Protein AF-A0A1N7L4G7-F1 (afdb_monomer)

Secondary structure (DSSP, 8-state):
-------------------------------------EEEEEEEEESS-SS--EEEEEEEE-GGG-SHHHHHHHHHHHHHHTTEEEEEEEEEE-GGGTGGGHHHHGGGBS--

Radius of gyration: 35.92 Å; Cα contacts (8 Å, |Δi|>4): 157; chains: 1; bounding box: 82×57×94 Å

Solvent-accessible surface area (backbone atoms only — not comparable to full-atom values): 7087 Å² total; per-residue (Å²): 132,89,78,90,87,90,80,86,88,78,88,80,78,87,78,84,89,87,75,86,75,83,79,79,77,81,75,78,78,79,70,79,77,80,72,70,58,20,34,36,34,34,35,32,32,56,59,91,55,100,60,94,45,73,49,44,29,32,26,74,43,58,56,94,25,67,40,55,69,46,34,43,69,58,46,37,64,47,32,45,77,71,44,26,42,68,73,45,60,77,48,59,41,49,71,89,58,47,73,84,44,39,76,75,14,49,94,32,45,66,65,96

Nearest PDB structures (foldseek):
  8fzt-assembly1_E  TM=3.752E-01  e=6.251E-01  Streptococcus pyogenes
  2nyt-assembly1_C  TM=4.600E-01  e=9.499E+00  Homo sapiens
  7pub-assembly1_DU  TM=4.272E-01  e=9.499E+00  Trypanosoma brucei brucei
  2rpz-assembly1_A  TM=3.035E-01  e=6.973E+00  Mus musculus

pLDDT: mean 84.11, std 18.38, range [40.53, 98.81]

Foldseek 3Di:
DDDDDDDDDDDDDDDPDDCPPDPPDPPPPPDPPPQQWKKWKFKKFAADDPDTDIAIAMATDHPVQQDFVSVCVVVQVVQVVVRIGTDGTPHMDTPVPQPVCPVRRPVRYRPD

Structure (mmCIF, N/CA/C/O backbone):
data_AF-A0A1N7L4G7-F1
#
_entry.id   AF-A0A1N7L4G7-F1
#
loop_
_atom_site.group_PDB
_atom_site.id
_atom_site.type_symbol
_atom_site.label_atom_id
_atom_site.label_alt_id
_atom_site.label_comp_id
_atom_site.label_asym_id
_atom_site.label_entity_id
_atom_site.label_seq_id
_atom_site.pdbx_PDB_ins_code
_atom_site.Cartn_x
_atom_site.Cartn_y
_atom_site.Cartn_z
_atom_site.occupancy
_atom_site.B_iso_or_equiv
_atom_site.auth_seq_id
_atom_site.auth_comp_id
_atom_site.auth_asym_id
_atom_site.auth_atom_id
_atom_site.pdbx_PDB_model_num
ATOM 1 N N . MET A 1 1 ? 62.946 -47.181 -77.186 1.00 40.53 1 MET A N 1
ATOM 2 C CA . MET A 1 1 ? 63.807 -46.597 -76.130 1.00 40.53 1 MET A CA 1
ATOM 3 C C . MET A 1 1 ? 63.269 -47.152 -74.809 1.00 40.53 1 MET A C 1
ATOM 5 O O . MET A 1 1 ? 62.076 -47.023 -74.600 1.00 40.53 1 MET A O 1
ATOM 9 N N . ARG A 1 2 ? 63.963 -48.092 -74.135 1.00 43.75 2 ARG A N 1
ATOM 10 C CA . ARG A 1 2 ? 64.893 -47.827 -73.003 1.00 43.75 2 ARG A CA 1
ATOM 11 C C . ARG A 1 2 ? 64.176 -46.990 -71.915 1.00 43.75 2 ARG A C 1
ATOM 13 O O . ARG A 1 2 ? 63.758 -45.902 -72.264 1.00 43.75 2 ARG A O 1
ATOM 20 N N . HIS A 1 3 ? 63.976 -47.330 -70.638 1.00 45.16 3 HIS A N 1
ATOM 21 C CA . HIS A 1 3 ? 64.495 -48.290 -69.646 1.00 45.16 3 HIS A CA 1
ATOM 22 C C . HIS A 1 3 ? 63.511 -48.253 -68.424 1.00 45.16 3 HIS A C 1
ATOM 24 O O . HIS A 1 3 ? 62.837 -47.242 -68.275 1.00 45.16 3 HIS A O 1
ATOM 30 N N . HIS A 1 4 ? 63.244 -49.367 -67.705 1.00 46.41 4 HIS A N 1
ATOM 31 C CA . HIS A 1 4 ? 63.460 -49.634 -66.240 1.00 46.41 4 HIS A CA 1
ATOM 32 C C . HIS A 1 4 ? 63.244 -48.478 -65.222 1.00 46.41 4 HIS A C 1
ATOM 34 O O . HIS A 1 4 ? 63.540 -47.345 -65.586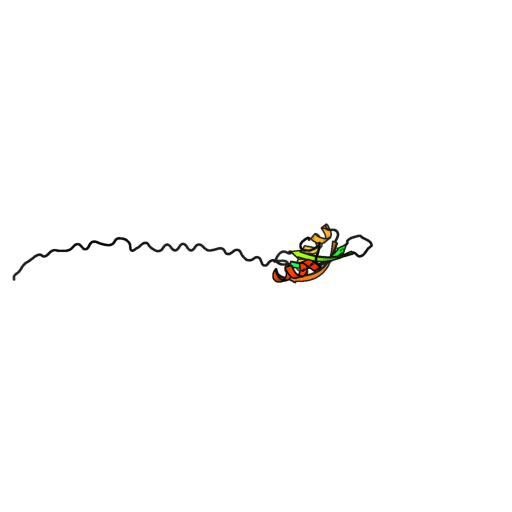 1.00 46.41 4 HIS A O 1
ATOM 40 N N . PRO A 1 5 ? 62.969 -48.709 -63.906 1.00 63.09 5 PRO A N 1
ATOM 41 C CA . PRO A 1 5 ? 62.537 -49.897 -63.124 1.00 63.09 5 PRO A CA 1
ATOM 42 C C . PRO A 1 5 ? 61.376 -49.567 -62.112 1.00 63.09 5 PRO A C 1
ATOM 44 O O . PRO A 1 5 ? 60.844 -48.459 -62.157 1.00 63.09 5 PRO A O 1
ATOM 47 N N . PRO A 1 6 ? 60.957 -50.475 -61.191 1.00 62.72 6 PRO A N 1
ATOM 48 C CA . PRO A 1 6 ? 59.976 -50.179 -60.132 1.00 62.72 6 PRO A CA 1
ATOM 49 C C . PRO A 1 6 ? 60.627 -49.706 -58.815 1.00 62.72 6 PRO A C 1
ATOM 51 O O . PRO A 1 6 ? 61.753 -50.090 -58.499 1.00 62.72 6 PRO A O 1
ATOM 54 N N . SER A 1 7 ? 59.896 -48.932 -58.003 1.00 57.72 7 SER A N 1
ATOM 55 C CA . SER A 1 7 ? 60.309 -48.536 -56.646 1.00 57.72 7 SER A CA 1
ATOM 56 C C . SER A 1 7 ? 59.116 -48.371 -55.680 1.00 57.72 7 SER A C 1
ATOM 58 O O . SER A 1 7 ? 58.295 -47.468 -55.804 1.00 57.72 7 SER A O 1
ATOM 60 N N . HIS A 1 8 ? 59.044 -49.254 -54.675 1.00 50.28 8 HIS A N 1
ATOM 61 C CA . HIS A 1 8 ? 58.412 -49.004 -53.361 1.00 50.28 8 HIS A CA 1
ATOM 62 C C . HIS A 1 8 ? 59.198 -47.865 -52.644 1.00 50.28 8 HIS A C 1
ATOM 64 O O . HIS A 1 8 ? 60.332 -47.642 -53.077 1.00 50.28 8 HIS A O 1
ATOM 70 N N . PRO A 1 9 ? 58.774 -47.194 -51.533 1.00 56.38 9 PRO A N 1
ATOM 71 C CA . PRO A 1 9 ? 57.970 -47.715 -50.416 1.00 56.38 9 PRO A CA 1
ATOM 72 C C . PRO A 1 9 ? 57.133 -46.651 -49.639 1.00 56.38 9 PRO A C 1
ATOM 74 O O . PRO A 1 9 ? 57.011 -45.501 -50.040 1.00 56.38 9 PRO A O 1
ATOM 77 N N . ARG A 1 10 ? 56.681 -47.063 -48.442 1.00 61.50 10 ARG A N 1
ATOM 78 C CA . ARG A 1 10 ? 56.371 -46.277 -47.224 1.00 61.50 10 ARG A CA 1
ATOM 79 C C . ARG A 1 10 ? 54.896 -46.027 -46.925 1.00 61.50 10 ARG A C 1
ATOM 81 O O . ARG A 1 10 ? 54.328 -44.982 -47.210 1.00 61.50 10 ARG A O 1
ATOM 88 N N . SER A 1 11 ? 54.344 -46.973 -46.164 1.00 59.25 11 SER A N 1
ATOM 89 C CA . SER A 1 11 ? 53.355 -46.674 -45.133 1.00 59.25 11 SER A CA 1
ATOM 90 C C . SER A 1 11 ? 53.828 -45.504 -44.264 1.00 59.25 11 SER A C 1
ATOM 92 O O . SER A 1 11 ? 54.877 -45.597 -43.626 1.00 59.25 11 SER A O 1
ATOM 94 N N . ALA A 1 12 ? 53.015 -44.458 -44.171 1.00 60.03 12 ALA A N 1
ATOM 95 C CA . ALA A 1 12 ? 52.939 -43.636 -42.975 1.00 60.03 12 ALA A CA 1
ATOM 96 C C . ALA A 1 12 ? 51.683 -44.076 -42.217 1.00 60.03 12 ALA A C 1
ATOM 98 O O . ALA A 1 12 ? 50.561 -43.958 -42.705 1.00 60.03 12 ALA A O 1
ATOM 99 N N . ARG A 1 13 ? 51.901 -44.684 -41.050 1.00 66.12 13 ARG A N 1
ATOM 100 C CA . ARG A 1 13 ? 50.882 -44.813 -40.006 1.00 66.12 13 ARG A CA 1
ATOM 101 C C . ARG A 1 13 ? 50.716 -43.453 -39.313 1.00 66.12 13 ARG A C 1
ATOM 103 O O . ARG A 1 13 ? 51.602 -42.612 -39.423 1.00 66.12 13 ARG A O 1
ATOM 110 N N . LEU A 1 14 ? 49.676 -43.378 -38.481 1.00 57.38 14 LEU A N 1
ATOM 111 C CA . LEU A 1 14 ? 49.344 -42.323 -37.510 1.00 57.38 14 LEU A CA 1
ATOM 112 C C . LEU A 1 14 ? 48.664 -41.117 -38.178 1.00 57.38 14 LEU A C 1
ATOM 114 O O . LEU A 1 14 ? 49.227 -40.512 -39.074 1.00 57.38 14 LEU A O 1
ATOM 118 N N . THR A 1 15 ? 47.420 -40.766 -37.853 1.00 54.00 15 THR A N 1
ATOM 119 C CA . THR A 1 15 ? 46.830 -40.664 -36.506 1.00 54.00 15 THR A CA 1
ATOM 120 C C . THR A 1 15 ? 45.302 -40.827 -36.602 1.00 54.00 15 THR A C 1
ATOM 122 O O . THR A 1 15 ? 44.700 -40.253 -37.510 1.00 54.00 15 THR A O 1
ATOM 125 N N . PRO A 1 16 ? 44.630 -41.564 -35.695 1.00 56.84 16 PRO A N 1
ATOM 126 C CA . PRO A 1 16 ? 43.197 -41.382 -35.502 1.00 56.84 16 PRO A CA 1
ATOM 127 C C . PRO A 1 16 ? 42.970 -40.027 -34.815 1.00 56.84 16 PRO A C 1
ATOM 129 O O . PRO A 1 16 ? 43.905 -39.443 -34.272 1.00 56.84 16 PRO A O 1
ATOM 132 N N . VAL A 1 17 ? 41.715 -39.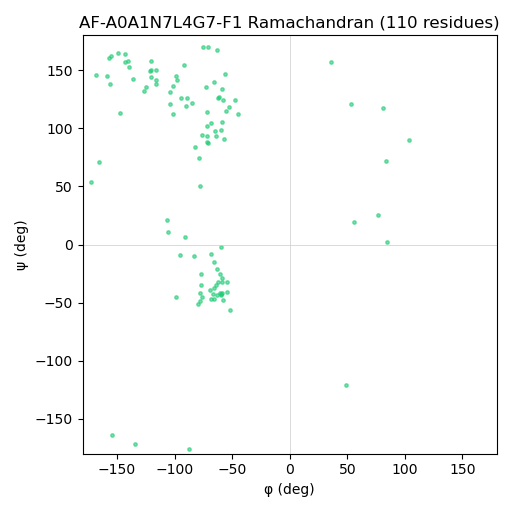591 -34.742 1.00 58.41 17 VAL A N 1
ATOM 133 C CA . VAL A 1 17 ? 41.257 -38.432 -33.955 1.00 58.41 17 VAL A CA 1
ATOM 134 C C . VAL A 1 17 ? 41.423 -37.087 -34.662 1.00 58.41 17 VAL A C 1
ATOM 136 O O . VAL A 1 17 ? 42.229 -36.275 -34.245 1.00 58.41 17 VAL A O 1
ATOM 139 N N . LEU A 1 18 ? 40.621 -36.800 -35.692 1.00 57.22 18 LEU A N 1
ATOM 140 C CA . LEU A 1 18 ? 40.319 -35.406 -36.066 1.00 57.22 18 LEU A CA 1
ATOM 141 C C . LEU A 1 18 ? 39.132 -35.332 -37.031 1.00 57.22 18 LEU A C 1
ATOM 143 O O . LEU A 1 18 ? 39.291 -35.068 -38.212 1.00 57.22 18 LEU A O 1
ATOM 147 N N . ALA A 1 19 ? 37.933 -35.600 -36.519 1.00 56.31 19 ALA A N 1
ATOM 148 C CA . ALA A 1 19 ? 36.689 -34.997 -37.012 1.00 56.31 19 ALA A CA 1
ATOM 149 C C . ALA A 1 19 ? 35.533 -35.393 -36.080 1.00 56.31 19 ALA A C 1
ATOM 151 O O . ALA A 1 19 ? 34.523 -35.945 -36.510 1.00 56.31 19 ALA A O 1
ATOM 152 N N . LEU A 1 20 ? 35.686 -35.144 -34.773 1.00 56.28 20 LEU A N 1
ATOM 153 C CA . LEU A 1 20 ? 34.530 -35.092 -33.882 1.00 56.28 20 LEU A CA 1
ATOM 154 C C . LEU A 1 20 ? 33.780 -33.801 -34.237 1.00 56.28 20 LEU A C 1
ATOM 156 O O . LEU A 1 20 ? 34.092 -32.727 -33.729 1.00 56.28 20 LEU A O 1
ATOM 160 N N . GLY A 1 21 ? 32.888 -33.912 -35.224 1.00 59.75 21 GLY A N 1
ATOM 161 C CA . GLY A 1 21 ? 32.031 -32.834 -35.696 1.00 59.75 21 GLY A CA 1
ATOM 162 C C . GLY A 1 21 ? 31.282 -32.215 -34.522 1.00 59.75 21 GLY A C 1
ATOM 163 O O . GLY A 1 21 ? 30.544 -32.884 -33.804 1.00 59.75 21 GLY A O 1
ATOM 164 N N . LEU A 1 22 ? 31.550 -30.933 -34.327 1.00 60.78 22 LEU A N 1
ATOM 165 C CA . LEU A 1 22 ? 31.097 -30.054 -33.264 1.00 60.78 22 LEU A CA 1
ATOM 166 C C . LEU A 1 22 ? 29.556 -29.989 -33.183 1.00 60.78 22 LEU A C 1
ATOM 168 O O . LEU A 1 22 ? 28.928 -29.148 -33.819 1.00 60.78 22 LEU A O 1
ATOM 172 N N . ALA A 1 23 ? 28.938 -30.858 -32.380 1.00 64.31 23 ALA A N 1
ATOM 173 C CA . ALA A 1 23 ? 27.537 -30.728 -31.983 1.00 64.31 23 ALA A CA 1
ATOM 174 C C . ALA A 1 23 ? 27.431 -29.738 -30.809 1.00 64.31 23 ALA A C 1
ATOM 176 O O . ALA A 1 23 ? 27.431 -30.129 -29.643 1.00 64.31 23 ALA A O 1
ATOM 177 N N . VAL A 1 24 ? 27.377 -28.437 -31.106 1.00 65.50 24 VAL A N 1
ATOM 178 C CA . VAL A 1 24 ? 27.039 -27.418 -30.098 1.00 65.50 24 VAL A CA 1
ATOM 179 C C . VAL A 1 24 ? 25.531 -27.476 -29.863 1.00 65.50 24 VAL A C 1
ATOM 181 O O . VAL A 1 24 ? 24.742 -26.881 -30.594 1.00 65.50 24 VAL A O 1
ATOM 184 N N . ALA A 1 25 ? 25.127 -28.228 -28.842 1.00 64.88 25 ALA A N 1
ATOM 185 C CA . ALA A 1 25 ? 23.794 -28.137 -28.270 1.00 64.88 25 ALA A CA 1
ATOM 186 C C . ALA A 1 25 ? 23.663 -26.775 -27.572 1.00 64.88 25 ALA A C 1
ATOM 188 O O . ALA A 1 25 ? 24.217 -26.558 -26.496 1.00 64.88 25 ALA A O 1
ATOM 189 N N . MET A 1 26 ? 22.951 -25.836 -28.196 1.00 66.50 26 MET A N 1
ATOM 190 C CA . MET A 1 26 ? 22.562 -24.583 -27.552 1.00 66.50 26 MET A CA 1
ATOM 191 C C . MET A 1 26 ? 21.472 -24.884 -26.517 1.00 66.50 26 MET A C 1
ATOM 193 O O . MET A 1 26 ? 20.282 -24.852 -26.820 1.00 66.50 26 MET A O 1
ATOM 197 N N . THR A 1 27 ? 21.860 -25.206 -25.284 1.00 67.75 27 THR A N 1
ATOM 198 C CA . THR A 1 27 ? 20.924 -25.200 -24.156 1.00 67.75 27 THR A CA 1
ATOM 199 C C . THR A 1 27 ? 20.595 -23.750 -23.834 1.00 67.75 27 THR A C 1
ATOM 201 O O . THR A 1 27 ? 21.404 -23.041 -23.236 1.00 67.75 27 THR A O 1
ATOM 204 N N . ALA A 1 28 ? 19.422 -23.291 -24.266 1.00 64.62 28 ALA A N 1
ATOM 205 C CA . ALA A 1 28 ? 18.876 -22.010 -23.853 1.00 64.62 28 ALA A CA 1
ATOM 206 C C . ALA A 1 28 ? 18.730 -22.007 -22.324 1.00 64.62 28 ALA A C 1
ATOM 208 O O . ALA A 1 28 ? 17.844 -22.658 -21.771 1.00 64.62 28 ALA A O 1
ATOM 209 N N . LEU A 1 29 ? 19.622 -21.294 -21.633 1.00 63.91 29 LEU A N 1
ATOM 210 C CA . LEU A 1 29 ? 19.420 -20.931 -20.237 1.00 63.91 29 LEU A CA 1
ATOM 211 C C . LEU A 1 29 ? 18.214 -19.990 -20.200 1.00 63.91 29 LEU A C 1
ATOM 213 O O . LEU A 1 29 ? 18.340 -18.795 -20.465 1.00 63.91 29 LEU A O 1
ATOM 217 N N . ALA A 1 30 ? 17.036 -20.530 -19.895 1.00 62.59 30 ALA A N 1
ATOM 218 C CA . ALA A 1 30 ? 15.910 -19.722 -19.463 1.00 62.59 30 ALA A CA 1
ATOM 219 C C . ALA A 1 30 ? 16.304 -19.084 -18.124 1.00 62.59 30 ALA A C 1
ATOM 221 O O . ALA A 1 30 ? 16.187 -19.705 -17.068 1.00 62.59 30 ALA A O 1
ATOM 222 N N . ALA A 1 31 ? 16.849 -17.868 -18.172 1.00 63.22 31 ALA A N 1
ATOM 223 C CA . ALA A 1 31 ? 17.028 -17.073 -16.970 1.00 63.22 31 ALA A CA 1
ATOM 224 C C . ALA A 1 31 ? 15.641 -16.876 -16.333 1.00 63.22 31 ALA A C 1
ATOM 226 O O . ALA A 1 31 ? 14.691 -16.559 -17.060 1.00 63.22 31 ALA A O 1
ATOM 227 N N . PRO A 1 32 ? 15.482 -17.071 -15.012 1.00 58.94 32 PRO A N 1
ATOM 228 C CA . PRO A 1 32 ? 14.238 -16.713 -14.358 1.00 58.94 32 PRO A CA 1
ATOM 229 C C . PRO A 1 32 ? 14.007 -15.226 -14.617 1.00 58.94 32 PRO A C 1
ATOM 231 O O . PRO A 1 32 ? 14.880 -14.402 -14.341 1.00 58.94 32 PRO A O 1
ATOM 234 N N . ALA A 1 33 ? 12.855 -14.886 -15.194 1.00 57.91 33 ALA A N 1
ATOM 235 C CA . ALA A 1 33 ? 12.436 -13.499 -15.275 1.00 57.91 33 ALA A CA 1
ATOM 236 C C . ALA A 1 33 ? 12.451 -12.957 -13.844 1.00 57.91 33 ALA A C 1
ATOM 238 O O . ALA A 1 33 ? 11.718 -13.460 -12.990 1.00 57.91 33 ALA A O 1
ATOM 239 N N . ALA A 1 34 ? 13.329 -11.994 -13.565 1.00 58.97 34 ALA A N 1
ATOM 240 C CA . ALA A 1 34 ? 13.279 -11.241 -12.327 1.00 58.97 34 ALA A CA 1
ATOM 241 C C . ALA A 1 34 ? 11.909 -10.555 -12.303 1.00 58.97 34 ALA A C 1
ATOM 243 O O . ALA A 1 34 ? 11.693 -9.571 -13.007 1.00 58.97 34 ALA A O 1
ATOM 244 N N . GLN A 1 35 ? 10.951 -11.151 -11.590 1.00 59.03 35 GLN A N 1
ATOM 245 C CA . GLN A 1 35 ? 9.633 -10.558 -11.409 1.00 59.03 35 GLN A CA 1
ATOM 246 C C . GLN A 1 35 ? 9.851 -9.242 -10.670 1.00 59.03 35 GLN A C 1
ATOM 248 O O . GLN A 1 35 ? 10.553 -9.207 -9.654 1.00 59.03 35 GLN A O 1
ATOM 253 N N . ALA A 1 36 ? 9.332 -8.155 -11.228 1.00 75.06 36 ALA A N 1
ATOM 254 C CA . ALA A 1 36 ? 9.519 -6.823 -10.686 1.00 75.06 36 ALA A CA 1
ATOM 255 C C . ALA A 1 36 ? 8.563 -6.649 -9.505 1.00 75.06 36 ALA A C 1
ATOM 257 O O . ALA A 1 36 ? 7.545 -5.979 -9.621 1.00 75.06 36 ALA A O 1
ATOM 258 N N . GLU A 1 37 ? 8.896 -7.287 -8.381 1.00 91.81 37 GLU A N 1
ATOM 259 C CA . GLU A 1 37 ? 8.121 -7.270 -7.142 1.00 91.81 37 GLU A CA 1
ATOM 260 C C . GLU A 1 37 ? 7.647 -5.846 -6.802 1.00 91.81 37 GLU A C 1
ATOM 262 O O . GLU A 1 37 ? 8.455 -4.979 -6.463 1.00 91.81 37 GLU A O 1
ATOM 267 N N . CYS A 1 38 ? 6.335 -5.611 -6.867 1.00 97.06 38 CYS A N 1
ATOM 268 C CA . CYS A 1 38 ? 5.760 -4.313 -6.537 1.00 97.06 38 CYS A CA 1
ATOM 269 C C . CYS A 1 38 ? 5.138 -4.279 -5.139 1.00 97.06 38 CYS A C 1
ATOM 271 O O . CYS A 1 38 ? 4.381 -5.162 -4.716 1.00 97.06 38 CYS A O 1
ATOM 273 N N . TYR A 1 39 ? 5.415 -3.193 -4.430 1.00 98.50 39 TYR A N 1
ATOM 274 C CA . TYR A 1 39 ? 4.893 -2.913 -3.106 1.00 98.50 39 TYR A CA 1
ATOM 275 C C . TYR A 1 39 ? 4.131 -1.597 -3.111 1.00 98.50 39 TYR A C 1
ATOM 277 O O . TYR A 1 39 ? 4.456 -0.668 -3.846 1.00 98.50 39 TYR A O 1
ATOM 285 N N . ALA A 1 40 ? 3.124 -1.514 -2.253 1.00 98.75 40 ALA A N 1
ATOM 286 C CA . ALA A 1 40 ? 2.391 -0.293 -1.988 1.00 98.75 40 ALA A CA 1
ATOM 287 C C . ALA A 1 40 ? 2.381 -0.038 -0.487 1.00 98.75 40 ALA A C 1
ATOM 289 O O . ALA A 1 40 ? 2.066 -0.934 0.303 1.00 98.75 40 ALA A O 1
ATOM 290 N N . ASP A 1 41 ? 2.702 1.187 -0.092 1.00 98.81 41 ASP A N 1
ATOM 291 C CA . ASP A 1 41 ? 2.451 1.647 1.260 1.00 98.81 41 ASP A CA 1
ATOM 292 C C . ASP A 1 41 ? 1.171 2.471 1.314 1.00 98.81 41 ASP A C 1
ATOM 294 O O . ASP A 1 41 ? 0.780 3.151 0.365 1.00 98.81 41 ASP A O 1
ATOM 298 N N . TYR A 1 42 ? 0.454 2.348 2.422 1.00 98.81 42 TYR A N 1
ATOM 299 C CA . TYR A 1 42 ? -0.907 2.849 2.515 1.00 98.81 42 TYR A CA 1
ATOM 300 C C . TYR A 1 42 ? -1.252 3.298 3.928 1.00 98.81 42 TYR A C 1
ATOM 302 O O . TYR A 1 42 ? -0.579 2.972 4.907 1.00 98.81 42 TYR A O 1
ATOM 310 N N . LYS A 1 43 ? -2.348 4.048 4.018 1.00 98.50 43 LYS A N 1
ATOM 311 C CA . LYS A 1 43 ? -3.008 4.425 5.267 1.00 98.50 43 LYS A CA 1
ATOM 312 C C . LYS A 1 43 ? -4.400 3.817 5.300 1.00 98.50 43 LYS A C 1
ATOM 314 O O . LYS A 1 43 ? -5.111 3.867 4.296 1.00 98.50 43 LYS A O 1
ATOM 319 N N . ALA A 1 44 ? -4.807 3.295 6.449 1.00 98.31 44 ALA A N 1
ATOM 320 C CA . ALA A 1 44 ? -6.141 2.743 6.650 1.00 98.31 44 ALA A CA 1
ATOM 321 C C . ALA A 1 44 ? -6.703 3.099 8.034 1.00 98.31 44 ALA A C 1
ATOM 323 O O . ALA A 1 44 ? -5.949 3.427 8.955 1.00 98.31 44 ALA A O 1
ATOM 324 N N . LYS A 1 45 ? -8.034 3.049 8.161 1.00 96.56 45 LYS A N 1
ATOM 325 C CA . LYS A 1 45 ? -8.773 3.248 9.419 1.00 96.56 45 LYS A CA 1
ATOM 326 C C . LYS A 1 45 ? -9.603 2.026 9.789 1.00 96.56 45 LYS A C 1
ATOM 328 O O . LYS A 1 45 ? -10.042 1.309 8.894 1.00 96.56 45 LYS A O 1
ATOM 333 N N . GLU A 1 46 ? -9.825 1.792 11.076 1.00 95.50 46 GLU A N 1
ATOM 334 C CA . GLU A 1 46 ? -10.657 0.674 11.541 1.00 95.50 46 GLU A CA 1
ATOM 335 C C . GLU A 1 46 ? -12.113 0.881 11.095 1.00 95.50 46 GLU A C 1
ATOM 337 O O . GLU A 1 46 ? -12.635 2.001 11.094 1.00 95.50 46 GLU A O 1
ATOM 342 N N . ALA A 1 47 ? -12.765 -0.197 10.671 1.00 90.75 47 ALA A N 1
ATOM 343 C CA . ALA A 1 47 ? -14.172 -0.196 10.320 1.00 90.75 47 ALA A CA 1
ATOM 344 C C . ALA A 1 47 ? -15.012 -0.399 11.589 1.00 90.75 47 ALA A C 1
ATOM 346 O O . ALA A 1 47 ? -14.894 -1.415 12.267 1.00 90.75 47 ALA A O 1
ATOM 347 N N . GLY A 1 48 ? -15.896 0.551 11.893 1.00 80.31 48 GLY A N 1
ATOM 348 C CA . GLY A 1 48 ? -16.986 0.333 12.850 1.00 80.31 48 GLY A CA 1
ATOM 349 C C . GLY A 1 48 ? -16.667 0.534 14.334 1.00 80.31 48 GLY A C 1
ATOM 350 O O . GLY A 1 48 ? -17.569 0.373 15.151 1.00 80.31 48 GLY A O 1
ATOM 351 N N . SER A 1 49 ? -15.455 0.935 14.717 1.00 62.88 49 SER A N 1
ATOM 352 C CA . SER A 1 49 ? -15.197 1.413 16.077 1.00 62.88 49 SER A CA 1
ATOM 353 C C . SER A 1 49 ? -15.438 2.925 16.113 1.00 62.88 49 SER A C 1
ATOM 355 O O . SER A 1 49 ? -14.881 3.680 15.323 1.00 62.88 49 SER A O 1
ATOM 357 N N . GLY A 1 50 ? -16.285 3.416 17.020 1.00 72.06 50 GLY A N 1
ATOM 358 C CA . GLY A 1 50 ? -16.518 4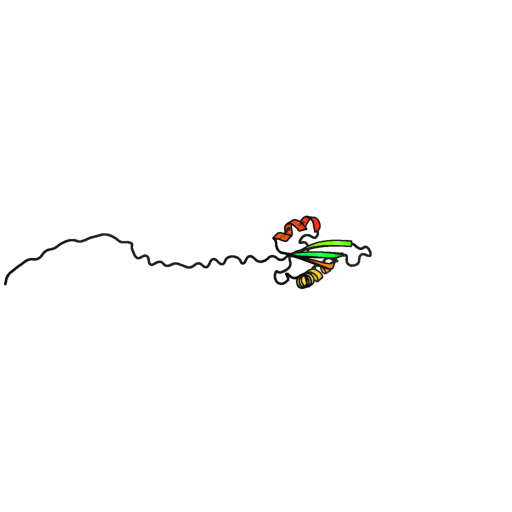.861 17.191 1.00 72.06 50 GLY A CA 1
ATOM 359 C C . GLY A 1 50 ? -15.259 5.668 17.568 1.00 72.06 50 GLY A C 1
ATOM 360 O O . GLY A 1 50 ? -15.329 6.887 17.688 1.00 72.06 50 GLY A O 1
ATOM 361 N N . ALA A 1 51 ? -14.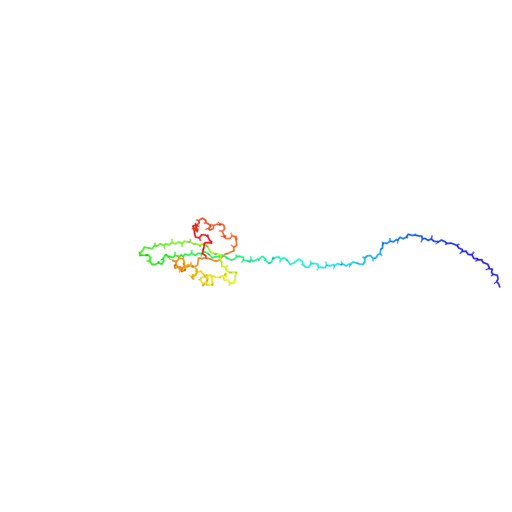112 5.000 17.745 1.00 80.00 51 ALA A N 1
ATOM 362 C CA . ALA A 1 51 ? -12.802 5.585 17.978 1.00 80.00 51 ALA A CA 1
ATOM 363 C C . ALA A 1 51 ? -11.943 5.515 16.705 1.00 80.00 51 ALA A C 1
ATOM 365 O O . ALA A 1 51 ? -11.780 4.458 16.101 1.00 80.00 51 ALA A O 1
ATOM 366 N N . LEU A 1 52 ? -11.332 6.638 16.322 1.00 86.12 52 LEU A N 1
ATOM 367 C CA . LEU A 1 52 ? -10.475 6.712 15.141 1.00 86.12 52 LEU A CA 1
ATOM 368 C C . LEU A 1 52 ? -9.145 5.980 15.382 1.00 86.12 52 LEU A C 1
ATOM 370 O O . LEU A 1 52 ? -8.181 6.570 15.868 1.00 86.12 52 LEU A O 1
ATOM 374 N N . LYS A 1 53 ? -9.075 4.701 15.003 1.00 94.06 53 LYS A N 1
ATOM 375 C CA . LYS A 1 53 ? -7.806 3.970 14.905 1.00 94.06 53 LYS A CA 1
ATOM 376 C C . LYS A 1 53 ? -7.275 4.029 13.483 1.00 94.06 53 LYS A C 1
ATOM 378 O O . LYS A 1 53 ? -7.972 3.650 12.542 1.00 94.06 53 LYS A O 1
ATOM 383 N N . LEU A 1 54 ? -6.035 4.485 13.343 1.00 95.69 54 LEU A N 1
ATOM 384 C CA . LEU A 1 54 ? -5.319 4.580 12.075 1.00 95.69 54 LEU A CA 1
ATOM 385 C C . LEU A 1 54 ? -4.106 3.664 12.090 1.00 95.69 54 LEU A C 1
ATOM 387 O O . LEU A 1 54 ? -3.479 3.473 13.132 1.00 95.69 54 LEU A O 1
ATOM 391 N N . HIS A 1 55 ? -3.726 3.173 10.918 1.00 96.44 55 HIS A N 1
ATOM 392 C CA . HIS A 1 55 ? -2.403 2.602 10.742 1.00 96.44 55 HIS A CA 1
ATOM 393 C C . HIS A 1 55 ? -1.813 2.901 9.368 1.00 96.44 55 HIS A C 1
ATOM 395 O O . HIS A 1 55 ? -2.523 3.175 8.395 1.00 96.44 55 HIS A O 1
ATOM 401 N N . TYR A 1 56 ? -0.486 2.835 9.327 1.00 98.56 56 TYR A N 1
ATOM 402 C CA . TYR A 1 56 ? 0.307 2.745 8.113 1.00 98.56 56 TYR A CA 1
ATOM 403 C C . TYR A 1 56 ? 0.665 1.276 7.882 1.00 98.56 56 TYR A C 1
ATOM 405 O O . TYR A 1 56 ? 0.915 0.537 8.836 1.00 98.56 56 TYR A O 1
ATOM 413 N N . GLY A 1 57 ? 0.656 0.838 6.630 1.00 98.69 57 GLY A N 1
ATOM 414 C CA . GLY A 1 57 ? 1.021 -0.523 6.263 1.00 98.69 57 GLY A CA 1
ATOM 415 C C . GLY A 1 57 ? 1.770 -0.566 4.944 1.00 98.69 57 GLY A C 1
ATOM 416 O O . GLY A 1 57 ? 1.755 0.391 4.173 1.00 98.69 57 GLY A O 1
ATOM 417 N N . VAL A 1 58 ? 2.416 -1.701 4.697 1.00 98.81 58 VAL A N 1
ATOM 418 C CA . VAL A 1 58 ? 3.055 -2.027 3.419 1.00 98.81 58 VAL A CA 1
ATOM 419 C C . VAL A 1 58 ? 2.485 -3.353 2.965 1.00 98.81 58 VAL A C 1
ATOM 421 O O . VAL A 1 58 ? 2.372 -4.272 3.769 1.00 98.81 58 VAL A O 1
ATOM 424 N N . ALA A 1 59 ? 2.135 -3.470 1.696 1.00 98.56 59 ALA A N 1
ATOM 425 C CA . ALA A 1 59 ? 1.603 -4.694 1.128 1.00 98.56 59 ALA A CA 1
ATOM 426 C C . ALA A 1 59 ? 2.253 -4.967 -0.221 1.00 98.56 59 ALA A C 1
ATOM 428 O O . ALA A 1 59 ? 2.486 -4.047 -1.006 1.00 98.56 59 ALA A O 1
ATOM 429 N N . ARG A 1 60 ? 2.506 -6.244 -0.506 1.00 98.25 60 ARG A N 1
ATOM 430 C CA . ARG A 1 60 ? 2.841 -6.667 -1.863 1.00 98.25 60 ARG A CA 1
ATOM 431 C C . ARG A 1 60 ? 1.582 -6.612 -2.724 1.00 98.25 60 ARG A C 1
ATOM 433 O O . ARG A 1 60 ? 0.513 -7.077 -2.305 1.00 98.25 60 ARG A O 1
ATOM 440 N N . VAL A 1 61 ? 1.715 -6.075 -3.927 1.00 97.94 61 VAL A N 1
ATOM 441 C CA . VAL A 1 61 ? 0.685 -6.092 -4.970 1.00 97.94 61 VAL A CA 1
ATOM 442 C C . VAL A 1 61 ? 1.236 -6.806 -6.209 1.00 97.94 61 VAL A C 1
ATOM 444 O O . VAL A 1 61 ? 2.452 -6.919 -6.349 1.00 97.94 61 VAL A O 1
ATOM 447 N N . PRO A 1 62 ? 0.377 -7.339 -7.095 1.00 96.44 62 PRO A N 1
ATOM 448 C CA . PRO A 1 62 ? 0.838 -7.840 -8.384 1.00 96.44 62 PRO A CA 1
ATOM 449 C C . PRO A 1 62 ? 1.588 -6.752 -9.156 1.00 96.44 62 PRO A C 1
ATOM 451 O O . PRO A 1 62 ? 1.201 -5.586 -9.096 1.00 96.44 62 PRO A O 1
ATOM 454 N N . ASP A 1 63 ? 2.591 -7.134 -9.941 1.00 94.94 63 ASP A N 1
ATOM 455 C CA . ASP A 1 63 ? 3.371 -6.195 -10.759 1.00 94.94 63 ASP A CA 1
ATOM 456 C C . ASP A 1 63 ? 2.469 -5.432 -11.753 1.00 94.94 63 ASP A C 1
ATOM 458 O O . ASP A 1 63 ? 2.658 -4.245 -12.008 1.00 94.94 63 ASP A O 1
ATOM 462 N N . SER A 1 64 ? 1.397 -6.075 -12.235 1.00 95.06 64 SER A N 1
ATOM 463 C CA . SER A 1 64 ? 0.360 -5.446 -13.069 1.00 95.06 64 SER A CA 1
ATOM 464 C C . SER A 1 64 ? -0.460 -4.370 -12.346 1.00 95.06 64 SER A C 1
ATOM 466 O O . SER A 1 64 ? -1.156 -3.587 -12.990 1.00 95.06 64 SER A O 1
ATOM 468 N N . ALA A 1 65 ? -0.382 -4.317 -11.017 1.00 96.62 65 ALA A N 1
ATOM 469 C CA . ALA A 1 65 ? -1.033 -3.333 -10.166 1.00 96.62 65 ALA A CA 1
ATOM 470 C C . ALA A 1 65 ? -0.044 -2.305 -9.588 1.00 96.62 65 ALA A C 1
ATOM 472 O O . ALA A 1 65 ? -0.361 -1.653 -8.592 1.00 96.62 65 ALA A O 1
ATOM 473 N N . CYS A 1 66 ? 1.129 -2.129 -10.209 1.00 95.94 66 CYS A N 1
ATOM 474 C CA . CYS A 1 66 ? 2.162 -1.192 -9.763 1.00 95.94 66 CYS A CA 1
ATOM 475 C C . CYS A 1 66 ? 1.871 0.275 -10.125 1.00 95.94 66 CYS A C 1
ATOM 477 O O . CYS A 1 66 ? 2.691 0.998 -10.685 1.00 95.94 66 CYS A O 1
ATOM 479 N N . SER A 1 67 ? 0.664 0.724 -9.801 1.00 97.69 67 SER A N 1
ATOM 480 C CA . SER A 1 67 ? 0.250 2.123 -9.822 1.00 97.69 67 SER A CA 1
ATOM 481 C C . SER A 1 67 ? -0.627 2.392 -8.600 1.00 97.69 67 SER A C 1
ATOM 483 O O . SER A 1 67 ? -1.287 1.467 -8.119 1.00 97.69 67 SER A O 1
ATOM 485 N N . PRO A 1 68 ? -0.683 3.627 -8.074 1.00 98.19 68 PRO A N 1
ATOM 486 C CA . PRO A 1 68 ? -1.480 3.915 -6.882 1.00 98.19 68 PRO A CA 1
ATOM 487 C C . PRO A 1 68 ? -2.949 3.487 -7.010 1.00 98.19 68 PRO A C 1
ATOM 489 O O . PRO A 1 68 ? -3.517 2.911 -6.084 1.00 98.19 68 PRO A O 1
ATOM 492 N N . GLN A 1 69 ? -3.554 3.713 -8.178 1.00 98.38 69 GLN A N 1
ATOM 493 C CA . GLN A 1 69 ? -4.949 3.376 -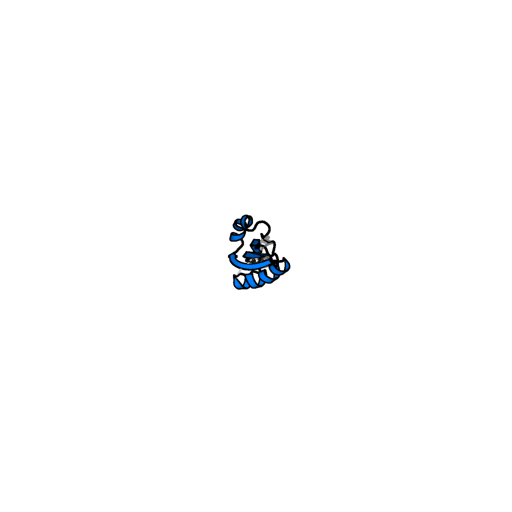8.454 1.00 98.38 69 GLN A CA 1
ATOM 494 C C . GLN A 1 69 ? -5.168 1.860 -8.506 1.00 98.38 69 GLN A C 1
ATOM 496 O O . GLN A 1 69 ? -6.096 1.346 -7.881 1.00 98.38 69 GLN A O 1
ATOM 501 N N . ALA A 1 70 ? -4.306 1.129 -9.218 1.00 98.44 70 ALA A N 1
ATOM 502 C CA . ALA A 1 70 ? -4.433 -0.320 -9.322 1.00 98.44 70 ALA A CA 1
ATOM 503 C C . ALA A 1 70 ? -4.117 -1.008 -7.983 1.00 98.44 70 ALA A C 1
ATOM 505 O O . ALA A 1 70 ? -4.837 -1.921 -7.575 1.00 98.44 70 ALA A O 1
ATOM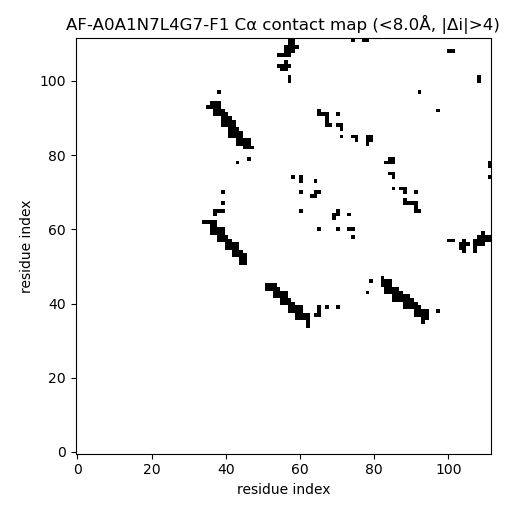 506 N N . ALA A 1 71 ? -3.114 -0.522 -7.248 1.00 98.69 71 ALA A N 1
ATOM 507 C CA . ALA A 1 71 ? -2.809 -0.978 -5.898 1.00 98.69 71 ALA A CA 1
ATOM 508 C C . ALA A 1 71 ? -3.998 -0.760 -4.952 1.00 98.69 71 ALA A C 1
ATOM 510 O O . ALA A 1 71 ? -4.354 -1.669 -4.205 1.00 98.69 71 ALA A O 1
ATOM 511 N N . ALA A 1 72 ? -4.673 0.393 -5.016 1.00 98.75 72 ALA A N 1
ATOM 512 C CA . ALA A 1 72 ? -5.868 0.648 -4.213 1.00 98.75 72 ALA A CA 1
ATOM 513 C C . ALA A 1 72 ? -6.998 -0.352 -4.513 1.00 98.75 72 ALA A C 1
ATOM 515 O O . ALA A 1 72 ? -7.621 -0.865 -3.581 1.00 98.75 72 ALA A O 1
ATOM 516 N N . ALA A 1 73 ? -7.216 -0.686 -5.790 1.00 98.62 73 ALA A N 1
ATOM 517 C CA . ALA A 1 73 ? -8.205 -1.686 -6.199 1.00 98.62 73 ALA A CA 1
ATOM 518 C C . ALA A 1 73 ? -7.888 -3.092 -5.653 1.00 98.62 73 ALA A C 1
ATOM 520 O O . ALA A 1 73 ? -8.801 -3.847 -5.323 1.00 98.62 73 ALA A O 1
ATOM 521 N N . GLN A 1 74 ? -6.603 -3.430 -5.499 1.00 98.44 74 GLN A N 1
ATOM 522 C CA . GLN A 1 74 ? -6.174 -4.681 -4.866 1.00 98.44 74 GLN A CA 1
ATOM 523 C C . GLN A 1 74 ? -6.307 -4.633 -3.338 1.00 98.44 74 GLN A C 1
ATOM 525 O O . GLN A 1 74 ? -6.787 -5.585 -2.718 1.00 98.44 74 GLN A O 1
ATOM 530 N N . LEU A 1 75 ? -5.874 -3.536 -2.714 1.00 98.62 75 LEU A N 1
ATOM 531 C CA . LEU A 1 75 ? -5.769 -3.416 -1.260 1.00 98.62 75 LEU A CA 1
ATOM 532 C C . LEU A 1 75 ? -7.108 -3.177 -0.571 1.00 98.62 75 LEU A C 1
ATOM 534 O O . LEU A 1 75 ? -7.313 -3.710 0.516 1.00 98.62 75 LEU A O 1
ATOM 538 N N . GLY A 1 76 ? -8.030 -2.433 -1.186 1.00 98.50 76 GLY A N 1
ATOM 539 C CA . GLY A 1 76 ? -9.336 -2.120 -0.598 1.00 98.50 76 GLY A CA 1
ATOM 540 C C . GLY A 1 76 ? -10.084 -3.367 -0.102 1.00 98.50 76 GLY A C 1
ATOM 541 O O . GLY A 1 76 ? -10.365 -3.460 1.094 1.00 98.50 76 GLY A O 1
ATOM 542 N N . PRO A 1 77 ? -10.336 -4.376 -0.959 1.00 98.44 77 PRO A N 1
ATOM 543 C CA . PRO A 1 77 ? -10.996 -5.614 -0.544 1.00 98.44 77 PRO A CA 1
ATOM 544 C C . PRO A 1 77 ? -10.199 -6.438 0.481 1.00 98.44 77 PRO A C 1
ATOM 546 O O . PRO A 1 77 ? -10.796 -7.078 1.346 1.00 98.44 77 PRO A O 1
ATOM 549 N N . ARG A 1 78 ? -8.858 -6.442 0.402 1.00 98.12 78 ARG A N 1
ATOM 550 C CA . ARG A 1 78 ? -7.977 -7.163 1.348 1.00 98.12 78 ARG A CA 1
ATOM 551 C C . ARG A 1 78 ? -8.075 -6.570 2.752 1.00 98.12 78 ARG A C 1
ATOM 553 O O . ARG A 1 78 ? -8.269 -7.308 3.715 1.00 98.12 78 ARG A O 1
ATOM 560 N N . LEU A 1 79 ? -8.010 -5.245 2.844 1.00 98.31 79 LEU A N 1
ATOM 561 C CA . LEU A 1 79 ? -8.142 -4.488 4.086 1.00 98.31 79 LEU A CA 1
ATOM 562 C C . LEU A 1 79 ? -9.550 -4.604 4.672 1.00 98.31 79 LEU A C 1
ATOM 564 O O . LEU A 1 79 ? -9.684 -4.858 5.868 1.00 98.31 79 LEU A O 1
ATOM 568 N N . ALA A 1 80 ? -10.587 -4.523 3.833 1.00 97.56 80 ALA A N 1
ATOM 569 C CA . ALA A 1 80 ? -11.977 -4.647 4.267 1.00 97.56 80 ALA A CA 1
ATOM 570 C C . ALA A 1 80 ? -12.254 -5.992 4.957 1.00 97.56 80 ALA A C 1
ATOM 572 O O . ALA A 1 80 ? -12.877 -6.018 6.016 1.00 97.56 80 ALA A O 1
ATOM 573 N N . ARG A 1 81 ? -11.711 -7.103 4.429 1.00 97.06 81 ARG A N 1
ATOM 574 C CA . ARG A 1 81 ? -11.781 -8.425 5.088 1.00 97.06 81 ARG A CA 1
ATOM 575 C C . ARG A 1 81 ? -11.112 -8.454 6.464 1.00 97.06 81 ARG A C 1
ATOM 577 O O . ARG A 1 81 ? -11.462 -9.286 7.291 1.00 97.06 81 ARG A O 1
ATOM 584 N N . GLY A 1 82 ? -10.153 -7.564 6.703 1.00 95.25 82 GLY A N 1
ATOM 585 C CA . GLY A 1 82 ? -9.479 -7.395 7.987 1.00 95.25 82 GLY A CA 1
ATOM 586 C C . GLY A 1 82 ? -10.118 -6.370 8.920 1.00 95.25 82 GLY A C 1
ATOM 587 O O . GLY A 1 82 ? -9.504 -6.064 9.939 1.00 95.25 82 GLY A O 1
ATOM 588 N N . GLY A 1 83 ? -11.282 -5.812 8.572 1.00 95.44 83 GLY A N 1
ATOM 589 C CA . GLY A 1 83 ? -11.929 -4.760 9.355 1.00 95.44 83 GLY A CA 1
ATOM 590 C C . GLY A 1 83 ? -11.295 -3.378 9.179 1.00 95.44 83 GLY A C 1
ATOM 591 O O . GLY A 1 83 ? -11.405 -2.545 10.072 1.00 95.44 83 GLY A O 1
ATOM 592 N N . TRP A 1 84 ? -10.632 -3.120 8.049 1.00 97.50 84 TRP A N 1
ATOM 593 C CA . TRP A 1 84 ? -9.994 -1.837 7.750 1.00 97.50 84 TRP A CA 1
ATOM 594 C C . TRP A 1 84 ? -10.562 -1.206 6.480 1.00 97.50 84 TRP A C 1
ATOM 596 O O . TRP A 1 84 ? -10.839 -1.878 5.491 1.00 97.50 84 TRP A O 1
ATOM 606 N N . VAL A 1 85 ? -10.677 0.116 6.480 1.00 97.44 85 VAL A N 1
ATOM 607 C CA . VAL A 1 85 ? -11.018 0.922 5.308 1.00 97.44 85 VAL A CA 1
ATOM 608 C C . VAL A 1 85 ? -9.749 1.590 4.800 1.00 97.44 85 VAL A C 1
ATOM 610 O O . VAL A 1 85 ? -9.118 2.362 5.528 1.00 97.44 85 VAL A O 1
ATOM 613 N N . LEU A 1 86 ? -9.386 1.313 3.547 1.00 98.44 86 LEU A N 1
ATOM 614 C CA . LEU A 1 86 ? -8.293 1.999 2.863 1.00 98.44 86 LEU A CA 1
ATOM 615 C C . LEU A 1 86 ? -8.612 3.495 2.753 1.00 98.44 86 LEU A C 1
ATOM 617 O O . LEU A 1 86 ? -9.671 3.872 2.258 1.00 98.44 86 LEU A O 1
ATOM 621 N N . LEU A 1 87 ? -7.688 4.338 3.208 1.00 98.12 87 LEU A N 1
ATOM 622 C CA . LEU A 1 87 ? -7.805 5.792 3.105 1.00 98.12 87 LEU A CA 1
ATOM 623 C C . LEU A 1 87 ? -7.008 6.338 1.929 1.00 98.12 87 LEU A C 1
ATOM 625 O O . LEU A 1 87 ? -7.492 7.202 1.208 1.00 98.12 87 LEU A O 1
ATOM 629 N N . ASN A 1 88 ? -5.770 5.870 1.775 1.00 98.44 88 ASN A N 1
ATOM 630 C CA . ASN A 1 88 ? -4.871 6.356 0.740 1.00 98.44 88 ASN A CA 1
ATOM 631 C C . ASN A 1 88 ? -3.760 5.345 0.450 1.00 98.44 88 ASN A C 1
ATOM 633 O O . ASN A 1 88 ? -3.233 4.739 1.384 1.00 98.44 88 ASN A O 1
ATOM 637 N N . VAL A 1 89 ? -3.348 5.250 -0.813 1.00 98.69 89 VAL A N 1
ATOM 638 C CA . VAL A 1 89 ? -2.052 4.677 -1.199 1.00 98.69 89 VAL A CA 1
ATOM 639 C C . VAL A 1 89 ? -1.040 5.819 -1.214 1.00 98.69 89 VAL A C 1
ATOM 641 O O . VAL A 1 89 ? -1.230 6.810 -1.914 1.00 98.69 89 VAL A O 1
ATOM 644 N N . VAL A 1 90 ? -0.002 5.723 -0.386 1.00 98.50 90 VAL A N 1
ATOM 645 C CA . VA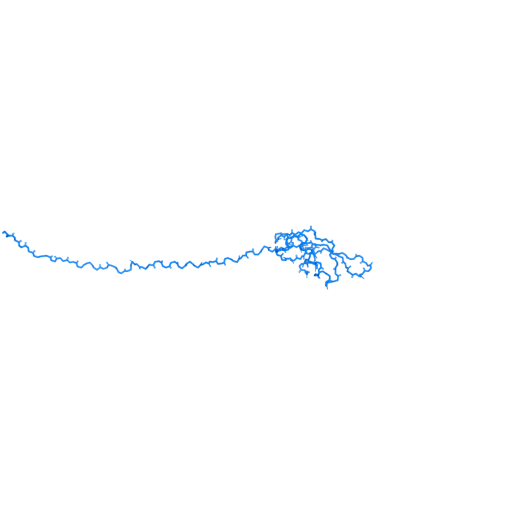L A 1 90 ? 1.006 6.779 -0.221 1.00 98.50 90 VAL A CA 1
ATOM 646 C C . VAL A 1 90 ? 1.991 6.747 -1.386 1.00 98.50 90 VAL A C 1
ATOM 648 O O . VAL A 1 90 ? 2.248 7.779 -1.999 1.00 98.50 90 VAL A O 1
ATOM 651 N N . SER A 1 91 ? 2.509 5.568 -1.713 1.00 98.31 91 SER A N 1
ATOM 652 C CA .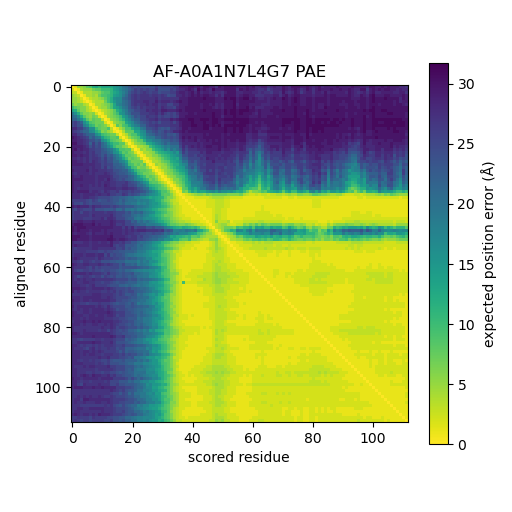 SER A 1 91 ? 3.406 5.331 -2.836 1.00 98.31 91 SER A CA 1
ATOM 653 C C . SER A 1 91 ? 3.326 3.877 -3.310 1.00 98.31 91 SER A C 1
ATOM 655 O O . SER A 1 91 ? 2.847 2.988 -2.603 1.00 98.31 91 SER A O 1
ATOM 657 N N . VAL A 1 92 ? 3.811 3.648 -4.528 1.00 98.25 92 VAL A N 1
ATOM 658 C CA . VAL A 1 92 ? 4.162 2.322 -5.047 1.00 98.25 92 VAL A CA 1
ATOM 659 C C . VAL A 1 92 ? 5.665 2.299 -5.311 1.00 98.25 92 VAL A C 1
ATOM 661 O O . VAL A 1 92 ? 6.228 3.322 -5.703 1.00 98.25 92 VAL A O 1
ATOM 664 N N . PHE A 1 93 ? 6.329 1.183 -5.027 1.00 97.69 93 PHE A N 1
ATOM 665 C CA . PHE A 1 93 ? 7.792 1.085 -5.049 1.00 97.69 93 PHE A CA 1
ATOM 666 C C . PHE A 1 93 ? 8.266 -0.361 -5.250 1.00 97.69 93 PHE A C 1
ATOM 668 O O . PHE A 1 93 ? 7.509 -1.306 -5.016 1.00 97.69 93 PHE A O 1
ATOM 675 N N . GLY A 1 94 ? 9.522 -0.527 -5.674 1.00 96.69 94 GLY A N 1
ATOM 676 C CA . GLY A 1 94 ? 10.165 -1.828 -5.833 1.00 96.69 94 GLY A CA 1
ATOM 677 C C . GLY A 1 94 ? 10.847 -2.336 -4.553 1.00 96.69 94 GLY A C 1
ATOM 678 O O . GLY A 1 94 ? 10.776 -1.700 -3.495 1.00 96.69 94 GLY A O 1
ATOM 679 N N . PRO A 1 95 ? 11.538 -3.487 -4.609 1.00 96.06 95 PRO A N 1
ATOM 680 C CA . PRO A 1 95 ? 12.188 -4.115 -3.452 1.00 96.06 95 PRO A CA 1
ATOM 681 C C . PRO A 1 95 ? 13.156 -3.206 -2.688 1.00 96.06 95 PRO A C 1
ATOM 683 O O . PRO A 1 95 ? 13.275 -3.304 -1.465 1.00 96.06 95 PRO A O 1
ATOM 686 N N . GLU A 1 96 ? 13.822 -2.287 -3.386 1.00 95.12 96 GLU A N 1
ATOM 687 C CA . GLU A 1 96 ? 14.741 -1.297 -2.823 1.00 95.12 96 GLU A CA 1
ATOM 688 C C . GLU A 1 96 ? 14.070 -0.388 -1.777 1.00 95.12 96 GLU A C 1
ATOM 690 O O . GLU A 1 96 ? 14.698 0.069 -0.817 1.00 95.12 96 GLU A O 1
ATOM 695 N N . GLY A 1 97 ? 12.760 -0.169 -1.915 1.00 95.69 97 GLY A N 1
ATOM 696 C CA . GLY A 1 97 ? 11.947 0.649 -1.021 1.00 95.69 97 GLY A CA 1
ATOM 697 C C . GLY A 1 97 ? 11.453 -0.069 0.238 1.00 95.69 97 GLY A C 1
ATOM 698 O O . GLY A 1 97 ? 10.895 0.580 1.130 1.00 95.69 97 GLY A O 1
ATOM 699 N N . LEU A 1 98 ? 11.620 -1.391 0.322 1.00 96.94 98 LEU A N 1
ATOM 700 C CA . LEU A 1 98 ? 10.883 -2.222 1.272 1.00 96.94 98 LEU A CA 1
ATOM 701 C C . LEU A 1 98 ? 11.459 -2.182 2.691 1.00 96.94 98 LEU A C 1
ATOM 703 O O . LEU A 1 98 ? 10.728 -1.933 3.653 1.00 96.94 98 LEU A O 1
ATOM 707 N N . ALA A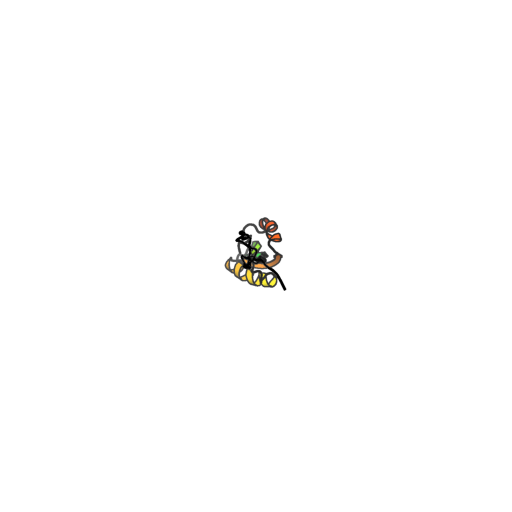 1 99 ? 12.768 -2.406 2.831 1.00 97.62 99 ALA A N 1
ATOM 708 C CA . ALA A 1 99 ? 13.412 -2.555 4.138 1.00 97.62 99 ALA A CA 1
ATOM 709 C C . ALA A 1 99 ? 13.232 -1.309 5.026 1.00 97.62 99 ALA A C 1
ATOM 711 O O . ALA A 1 99 ? 12.878 -1.421 6.200 1.00 97.62 99 ALA A O 1
ATOM 712 N N . GLN A 1 100 ? 13.385 -0.122 4.437 1.00 97.12 100 GLN A N 1
ATOM 713 C CA . GLN A 1 100 ? 13.251 1.175 5.110 1.00 97.12 100 GLN A CA 1
ATOM 714 C C . GLN A 1 100 ? 11.843 1.455 5.673 1.00 97.12 100 GLN A C 1
ATOM 716 O O . GLN A 1 100 ? 11.708 2.249 6.598 1.00 97.12 100 GLN A O 1
ATOM 721 N N . ARG A 1 101 ? 10.790 0.785 5.180 1.00 98.38 101 ARG A N 1
ATOM 722 C CA . ARG A 1 101 ? 9.397 0.991 5.633 1.00 98.38 101 ARG A CA 1
ATOM 723 C C . ARG A 1 101 ? 8.941 0.006 6.709 1.00 98.38 101 ARG A C 1
ATOM 725 O O . ARG A 1 101 ? 7.873 0.188 7.296 1.00 98.38 101 ARG A O 1
ATOM 732 N N . LYS A 1 102 ? 9.739 -1.029 6.996 1.00 98.12 102 LYS A N 1
ATOM 733 C CA . LYS A 1 102 ? 9.373 -2.112 7.921 1.00 98.12 102 LYS A CA 1
ATOM 734 C C . LYS A 1 102 ? 9.043 -1.612 9.323 1.00 98.12 102 LYS A C 1
ATOM 736 O O . LYS A 1 102 ? 8.007 -1.980 9.870 1.00 98.12 102 LYS A O 1
ATOM 741 N N . ALA A 1 103 ? 9.892 -0.752 9.882 1.00 98.06 103 ALA A N 1
ATOM 742 C CA . ALA A 1 103 ? 9.686 -0.210 11.223 1.00 98.06 103 ALA A CA 1
ATOM 743 C C . ALA A 1 103 ? 8.408 0.642 11.307 1.00 98.06 103 ALA A C 1
ATOM 745 O O . ALA A 1 103 ? 7.623 0.474 12.235 1.00 98.06 103 ALA A O 1
ATOM 746 N N . SER A 1 104 ? 8.159 1.495 10.308 1.00 97.88 104 SER A N 1
ATOM 747 C CA . SER A 1 104 ? 6.968 2.353 10.254 1.00 97.88 104 SER A CA 1
ATOM 748 C C . SER A 1 104 ? 5.669 1.561 10.097 1.00 97.88 104 SER A C 1
ATOM 750 O O . SER A 1 104 ? 4.650 1.937 10.670 1.00 97.88 104 SER A O 1
ATOM 752 N N . ALA A 1 105 ? 5.688 0.473 9.322 1.00 98.19 105 ALA A N 1
ATOM 753 C CA . ALA A 1 105 ? 4.523 -0.389 9.120 1.00 98.19 105 ALA A CA 1
ATOM 754 C C . ALA A 1 105 ? 4.250 -1.325 10.306 1.00 98.19 105 ALA A C 1
ATOM 756 O O . ALA A 1 105 ? 3.106 -1.737 10.505 1.00 98.19 105 ALA A O 1
ATOM 757 N N . GLY A 1 106 ? 5.276 -1.659 11.096 1.00 98.19 106 GLY A N 1
ATOM 758 C CA . GLY A 1 106 ? 5.158 -2.475 12.304 1.00 98.19 106 GLY A CA 1
ATOM 759 C C . GLY A 1 106 ? 4.340 -3.755 12.065 1.00 98.19 106 GLY A C 1
ATOM 760 O O . GLY A 1 106 ? 4.691 -4.541 11.183 1.00 98.19 106 GLY A O 1
ATOM 761 N N . PRO A 1 107 ? 3.228 -3.977 12.793 1.00 97.81 107 PRO A N 1
ATOM 762 C CA . PRO A 1 107 ? 2.405 -5.185 12.653 1.00 97.81 107 PRO A CA 1
ATOM 763 C C . PRO A 1 107 ? 1.645 -5.286 11.316 1.00 97.81 107 PRO A C 1
ATOM 765 O O . PRO A 1 107 ? 1.033 -6.316 11.034 1.00 97.81 107 PRO A O 1
ATOM 768 N N . TYR A 1 108 ? 1.662 -4.235 10.494 1.00 98.31 108 TYR A N 1
ATOM 769 C CA . TYR A 1 108 ? 1.005 -4.173 9.188 1.00 98.31 108 TYR A CA 1
ATOM 770 C C . TYR A 1 108 ? 1.990 -4.259 8.019 1.00 98.31 108 TYR A C 1
ATOM 772 O O . TYR A 1 108 ? 1.614 -4.028 6.868 1.00 98.31 108 TYR A O 1
ATOM 780 N N . PHE A 1 109 ? 3.252 -4.589 8.297 1.00 98.62 109 PHE A N 1
ATOM 781 C CA . PHE A 1 109 ? 4.247 -4.865 7.273 1.00 98.62 109 PHE A CA 1
ATOM 782 C C . PHE A 1 109 ? 3.968 -6.213 6.597 1.00 98.62 109 PHE A C 1
ATOM 784 O O . PHE A 1 109 ? 4.062 -7.260 7.232 1.00 98.62 109 PHE A O 1
ATOM 791 N N . LEU A 1 110 ? 3.616 -6.177 5.310 1.00 98.19 110 LEU A N 1
ATOM 792 C CA . LEU A 1 110 ? 3.304 -7.326 4.445 1.00 98.19 110 LEU A CA 1
ATOM 793 C C . LEU A 1 110 ? 2.192 -8.248 4.965 1.00 98.19 110 LEU A C 1
ATOM 795 O O . LEU A 1 110 ? 2.076 -9.393 4.541 1.00 98.19 110 LEU A O 1
ATOM 799 N N . ARG A 1 111 ? 1.361 -7.743 5.878 1.00 97.75 111 ARG A N 1
ATOM 800 C CA . ARG A 1 111 ? 0.267 -8.501 6.489 1.00 97.75 111 ARG A CA 1
ATOM 801 C C . ARG A 1 111 ? -0.946 -8.621 5.571 1.00 97.75 111 ARG A C 1
ATOM 803 O O . ARG A 1 111 ? -1.621 -9.647 5.579 1.00 97.75 111 ARG A O 1
ATOM 810 N N . PHE A 1 112 ? -1.273 -7.525 4.895 1.00 95.56 112 PHE A N 1
ATOM 811 C CA . PHE A 1 112 ? -2.474 -7.401 4.081 1.00 95.56 112 PHE A CA 1
ATOM 812 C C . PHE A 1 112 ? -2.147 -7.617 2.636 1.00 95.56 112 PHE A C 1
ATOM 814 O O . PHE A 1 112 ? -2.978 -8.272 1.980 1.00 95.56 112 PHE A O 1
#

Sequence (112 aa):
MRHHPPSHPRSARLTPVLALGLAVAMTALAAPAAQAECYADYKAKEAGSGALKLHYGVARVPDSACSPQAAAAQLGPRLARGGWVLLNVVSVFGPEGLAQRKASAGPYFLRF

Organism: NCBI:txid407234

Mean predicted aligned error: 13.2 Å